Protein AF-A0A2P1NRV1-F1 (afdb_monomer_lite)

Structure (mmCIF, N/CA/C/O backbone):
data_AF-A0A2P1NRV1-F1
#
_entry.id   AF-A0A2P1NRV1-F1
#
loop_
_atom_site.group_PDB
_atom_site.id
_atom_site.type_symbol
_atom_site.label_atom_id
_atom_site.label_alt_id
_atom_site.label_comp_id
_atom_site.label_asym_id
_atom_site.label_entity_id
_atom_site.label_seq_id
_atom_site.pdbx_PDB_ins_code
_atom_site.Cartn_x
_atom_site.Cartn_y
_atom_site.Cartn_z
_atom_site.occupancy
_atom_site.B_iso_or_equiv
_atom_site.auth_seq_id
_atom_site.auth_comp_id
_atom_site.auth_asym_id
_atom_site.auth_atom_id
_atom_site.pdbx_PDB_model_num
ATOM 1 N N . GLN A 1 1 ? -2.138 8.482 -17.857 1.00 58.91 1 GLN A N 1
ATOM 2 C CA . GLN A 1 1 ? -3.304 8.267 -16.974 1.00 58.91 1 GLN A CA 1
ATOM 3 C C . GLN A 1 1 ? -3.309 9.362 -15.916 1.00 58.91 1 GLN A C 1
ATOM 5 O O . GLN A 1 1 ? -2.230 9.699 -15.444 1.00 58.91 1 GLN A O 1
ATOM 10 N N . THR A 1 2 ? -4.456 9.970 -15.599 1.00 78.94 2 THR A N 1
ATOM 11 C CA . THR A 1 2 ? -4.522 11.016 -14.558 1.00 78.94 2 THR A CA 1
ATOM 12 C C . THR A 1 2 ? -4.785 10.393 -13.180 1.00 78.94 2 THR A C 1
ATOM 14 O O . THR A 1 2 ? -5.398 9.326 -13.111 1.00 78.94 2 THR A O 1
ATOM 17 N N . LYS A 1 3 ? -4.365 11.052 -12.082 1.00 84.81 3 LYS A N 1
ATOM 18 C CA . LYS A 1 3 ? -4.679 10.615 -10.701 1.00 84.81 3 LYS A CA 1
ATOM 19 C C . LYS A 1 3 ? -6.184 10.356 -10.551 1.00 84.81 3 LYS A C 1
ATOM 21 O O . LYS A 1 3 ? -6.580 9.278 -10.129 1.00 84.81 3 LYS A O 1
ATOM 26 N N . LYS A 1 4 ? -7.023 11.287 -11.016 1.00 88.38 4 LYS A N 1
ATOM 27 C CA . LYS A 1 4 ? -8.491 11.188 -10.960 1.00 88.38 4 LYS A CA 1
ATOM 28 C C . LYS A 1 4 ? -9.045 9.926 -11.636 1.00 88.38 4 LYS A C 1
ATOM 30 O O . LYS A 1 4 ? -9.914 9.272 -11.065 1.00 88.38 4 LYS A O 1
ATOM 35 N N . ASP A 1 5 ? -8.541 9.569 -12.818 1.00 90.75 5 ASP A N 1
ATOM 36 C CA . ASP A 1 5 ? -9.009 8.374 -13.534 1.00 90.75 5 ASP A CA 1
ATOM 37 C C . ASP A 1 5 ? -8.618 7.086 -12.804 1.00 90.75 5 ASP A C 1
ATOM 39 O O . ASP A 1 5 ? -9.413 6.150 -12.737 1.00 90.75 5 ASP A O 1
ATOM 43 N N . THR A 1 6 ? -7.410 7.041 -12.233 1.00 91.81 6 THR A N 1
ATOM 44 C CA . THR A 1 6 ? -6.959 5.912 -11.408 1.00 91.81 6 THR A CA 1
ATOM 45 C C . THR A 1 6 ? -7.862 5.727 -10.194 1.00 91.81 6 THR A C 1
ATOM 47 O O . THR A 1 6 ? -8.341 4.623 -9.952 1.00 91.81 6 THR A O 1
ATOM 50 N N . ILE A 1 7 ? -8.164 6.812 -9.481 1.00 92.12 7 ILE A N 1
ATOM 51 C CA . ILE A 1 7 ? -9.023 6.773 -8.293 1.00 92.12 7 ILE A CA 1
ATOM 52 C C . ILE A 1 7 ? -10.445 6.332 -8.622 1.00 92.12 7 ILE A C 1
ATOM 54 O O . ILE A 1 7 ? -11.042 5.554 -7.877 1.00 92.12 7 ILE A O 1
ATOM 58 N N . LYS A 1 8 ? -10.988 6.778 -9.757 1.00 94.38 8 LYS A N 1
ATOM 59 C CA . LYS A 1 8 ? -12.294 6.305 -10.210 1.00 94.38 8 LYS A CA 1
ATOM 60 C C . LYS A 1 8 ? -12.292 4.785 -10.419 1.00 94.38 8 LYS A C 1
ATOM 62 O O . LYS A 1 8 ? -13.161 4.115 -9.881 1.00 94.38 8 LYS A O 1
ATOM 67 N N . LYS A 1 9 ? -11.285 4.241 -11.116 1.00 95.25 9 LYS A N 1
ATOM 68 C CA . LYS A 1 9 ? -11.171 2.790 -11.357 1.00 95.25 9 LYS A CA 1
ATOM 69 C C . LYS A 1 9 ? -11.074 1.984 -10.060 1.00 95.25 9 LYS A C 1
ATOM 71 O O . LYS A 1 9 ? -11.694 0.934 -9.961 1.00 95.25 9 LYS A O 1
ATOM 76 N N . VAL A 1 10 ? -10.314 2.472 -9.077 1.00 95.75 10 VAL A N 1
ATOM 77 C CA . VAL A 1 10 ? -10.187 1.829 -7.757 1.00 95.75 10 VAL A CA 1
ATOM 78 C C . VAL A 1 10 ? -11.545 1.753 -7.068 1.00 95.75 10 VAL A C 1
ATOM 80 O O . VAL A 1 10 ? -11.944 0.678 -6.634 1.00 95.75 10 VAL A O 1
ATOM 83 N N . ASN A 1 11 ? -12.287 2.862 -7.029 1.00 95.12 11 ASN A N 1
ATOM 84 C CA . ASN A 1 11 ? -13.639 2.868 -6.471 1.00 95.12 11 ASN A CA 1
ATOM 85 C C . ASN A 1 11 ? -14.561 1.902 -7.225 1.00 95.12 11 ASN A C 1
ATOM 87 O O . ASN A 1 11 ? -15.212 1.079 -6.590 1.00 95.12 11 ASN A O 1
ATOM 91 N N . ASP A 1 12 ? -14.571 1.948 -8.559 1.00 95.69 12 ASP A N 1
ATOM 92 C CA . ASP A 1 12 ? -15.405 1.064 -9.380 1.00 95.69 12 ASP A CA 1
ATOM 93 C C . ASP A 1 12 ? -15.125 -0.426 -9.066 1.00 95.69 12 ASP A C 1
ATOM 95 O O . ASP A 1 12 ? -16.062 -1.210 -8.941 1.00 95.69 12 ASP A O 1
ATOM 99 N N . ILE A 1 13 ? -13.859 -0.812 -8.846 1.00 96.12 13 ILE A N 1
ATOM 100 C CA . ILE A 1 13 ? -13.475 -2.175 -8.428 1.00 96.12 13 ILE A CA 1
ATOM 101 C C . ILE A 1 13 ? -13.987 -2.505 -7.023 1.00 96.12 13 ILE A C 1
ATOM 103 O O . ILE A 1 13 ? -14.525 -3.592 -6.800 1.00 96.12 13 ILE A O 1
ATOM 107 N N . LEU A 1 14 ? -13.803 -1.601 -6.058 1.00 95.00 14 LEU A N 1
ATOM 108 C CA . LEU A 1 14 ? -14.178 -1.849 -4.665 1.00 95.00 14 LEU A CA 1
ATOM 109 C C . LEU A 1 14 ? -15.699 -1.958 -4.501 1.00 95.00 14 LEU A C 1
ATOM 111 O O . LEU A 1 14 ? -16.157 -2.836 -3.771 1.00 95.00 14 LEU A O 1
ATOM 115 N N . PHE A 1 15 ? -16.471 -1.162 -5.244 1.00 92.69 15 PHE A N 1
ATOM 116 C CA . PHE A 1 15 ? -17.937 -1.163 -5.203 1.00 92.69 15 PHE A CA 1
ATOM 117 C C . PHE A 1 15 ? -18.606 -2.176 -6.137 1.00 92.69 15 PHE A C 1
ATOM 119 O O . PHE A 1 15 ? -19.824 -2.323 -6.066 1.00 92.69 15 PHE A O 1
ATOM 126 N N . ASP A 1 16 ? -17.857 -2.883 -6.988 1.00 93.56 16 ASP A N 1
ATOM 127 C CA . ASP A 1 16 ? -18.430 -3.932 -7.834 1.00 93.56 16 ASP A CA 1
ATOM 128 C C . ASP A 1 16 ? -18.941 -5.108 -6.974 1.00 93.56 16 ASP A C 1
ATOM 130 O O . ASP A 1 16 ? -18.121 -5.813 -6.369 1.00 93.56 16 ASP A O 1
ATOM 134 N N . PRO A 1 17 ? -20.266 -5.356 -6.917 1.00 87.00 17 PRO A N 1
ATOM 135 C CA . PRO A 1 17 ? -20.836 -6.424 -6.099 1.00 87.00 17 PRO A CA 1
ATOM 136 C C . PRO A 1 17 ? -20.588 -7.824 -6.678 1.00 87.00 17 PRO A C 1
ATOM 138 O O . PRO A 1 17 ? -20.845 -8.812 -5.994 1.00 87.00 17 PRO A O 1
ATOM 141 N N . LEU A 1 18 ? -20.134 -7.928 -7.933 1.00 89.19 18 LEU A N 1
ATOM 142 C CA . LEU A 1 18 ? -19.880 -9.206 -8.604 1.00 89.19 18 LEU A CA 1
ATOM 143 C C . LEU A 1 18 ? -18.435 -9.690 -8.433 1.00 89.19 18 LEU A C 1
ATOM 145 O O . LEU A 1 18 ? -18.147 -10.858 -8.696 1.00 89.19 18 LEU A O 1
ATOM 149 N N . SER A 1 19 ? -17.535 -8.813 -7.989 1.00 88.31 19 SER A N 1
ATOM 150 C CA . SER A 1 19 ? -16.133 -9.145 -7.747 1.00 88.31 19 SER A CA 1
ATOM 151 C C . SER A 1 19 ? -15.929 -9.635 -6.312 1.00 88.31 19 SER A C 1
ATOM 153 O O . SER A 1 19 ? -16.344 -8.975 -5.363 1.00 88.31 19 SER A O 1
ATOM 155 N N . ASN A 1 20 ? -15.244 -10.767 -6.143 1.00 94.19 20 ASN A N 1
ATOM 156 C CA . ASN A 1 20 ? -14.767 -11.226 -4.836 1.00 94.19 20 ASN A CA 1
ATOM 157 C C . ASN A 1 20 ? -13.439 -10.537 -4.459 1.00 94.19 20 ASN A C 1
ATOM 159 O O . ASN A 1 20 ? -12.845 -9.825 -5.273 1.00 94.19 20 ASN A O 1
ATOM 163 N N . THR A 1 21 ? -12.962 -10.751 -3.232 1.00 94.94 21 THR A N 1
ATOM 164 C CA . THR A 1 21 ? -11.715 -10.151 -2.725 1.00 94.94 21 THR A CA 1
ATOM 165 C C . THR A 1 21 ? -10.516 -10.467 -3.608 1.00 94.94 21 THR A C 1
ATOM 167 O O . THR A 1 21 ? -9.765 -9.562 -3.942 1.00 94.94 21 THR A O 1
ATOM 170 N N . GLU A 1 22 ? -10.362 -11.714 -4.054 1.00 95.94 22 GLU A N 1
ATOM 171 C CA . GLU A 1 22 ? -9.252 -12.127 -4.921 1.00 95.94 22 GLU A CA 1
ATOM 172 C C . GLU A 1 22 ? -9.219 -11.323 -6.230 1.00 95.94 22 GLU A C 1
ATOM 174 O O . GLU A 1 22 ? -8.192 -10.737 -6.579 1.00 95.94 22 GLU A O 1
ATOM 179 N N . LEU A 1 23 ? -10.363 -11.209 -6.911 1.00 96.62 23 LEU A N 1
ATOM 180 C CA . LEU A 1 23 ? -10.471 -10.442 -8.148 1.00 96.62 23 LEU A CA 1
ATOM 181 C C . LEU A 1 23 ? -10.243 -8.943 -7.910 1.00 96.62 23 LEU A C 1
ATOM 183 O O . LEU A 1 23 ? -9.567 -8.289 -8.710 1.00 96.62 23 LEU A O 1
ATOM 187 N N . LYS A 1 24 ? -10.760 -8.390 -6.803 1.00 97.75 24 LYS A N 1
ATOM 188 C CA . LYS A 1 24 ? -10.482 -7.000 -6.404 1.00 97.75 24 LYS A CA 1
ATOM 189 C C . LYS A 1 24 ? -8.984 -6.793 -6.189 1.00 97.75 24 LYS A C 1
ATOM 191 O O . LYS A 1 24 ? -8.433 -5.852 -6.756 1.00 97.75 24 LYS A O 1
ATOM 196 N N . THR A 1 25 ? -8.318 -7.690 -5.462 1.00 97.94 25 THR A N 1
ATOM 197 C CA . THR A 1 25 ? -6.869 -7.649 -5.227 1.00 97.94 25 THR A CA 1
ATOM 198 C C . THR A 1 25 ? -6.103 -7.657 -6.542 1.00 97.94 25 THR A C 1
ATOM 200 O O . THR A 1 25 ? -5.347 -6.722 -6.790 1.00 97.94 25 THR A O 1
ATOM 203 N N . THR A 1 26 ? -6.357 -8.618 -7.436 1.00 97.75 26 THR A N 1
ATOM 204 C CA . THR A 1 26 ? -5.676 -8.683 -8.743 1.00 97.75 26 THR A CA 1
ATOM 205 C C . THR A 1 26 ? -5.864 -7.398 -9.555 1.00 97.75 26 THR A C 1
ATOM 207 O O . THR A 1 26 ? -4.910 -6.871 -10.132 1.00 97.75 26 THR A O 1
ATOM 210 N N . ASN A 1 27 ? -7.077 -6.841 -9.575 1.00 97.94 27 ASN A N 1
ATOM 211 C CA . ASN A 1 27 ? -7.352 -5.610 -10.312 1.00 97.94 27 ASN A CA 1
ATOM 212 C C . ASN A 1 27 ? -6.651 -4.385 -9.693 1.00 97.94 27 ASN A C 1
ATOM 214 O O . ASN A 1 27 ? -6.129 -3.539 -10.424 1.00 97.94 27 ASN A O 1
ATOM 218 N N . ILE A 1 28 ? -6.588 -4.290 -8.362 1.00 98.25 28 ILE A N 1
ATOM 219 C CA . ILE A 1 28 ? -5.854 -3.223 -7.665 1.00 98.25 28 ILE A CA 1
ATOM 220 C C . ILE A 1 28 ? -4.336 -3.378 -7.835 1.00 98.25 28 ILE A C 1
ATOM 222 O O . ILE A 1 28 ? -3.647 -2.374 -8.035 1.00 98.25 28 ILE A O 1
ATOM 226 N N . GLN A 1 29 ? -3.806 -4.603 -7.856 1.00 98.31 29 GLN A N 1
ATOM 227 C CA . GLN A 1 29 ? -2.403 -4.875 -8.192 1.00 98.31 29 GLN A CA 1
ATOM 228 C C . GLN A 1 29 ? -2.084 -4.420 -9.619 1.00 98.31 29 GLN A C 1
ATOM 230 O O . GLN A 1 29 ? -1.102 -3.712 -9.842 1.00 98.31 29 GLN A O 1
ATOM 235 N N . ALA A 1 30 ? -2.959 -4.717 -10.585 1.00 97.88 30 ALA A N 1
ATOM 236 C CA . ALA A 1 30 ? -2.799 -4.250 -11.959 1.00 97.88 30 ALA A CA 1
ATOM 237 C C . ALA A 1 30 ? -2.819 -2.713 -12.052 1.00 97.88 30 ALA A C 1
ATOM 239 O O . ALA A 1 30 ? -2.022 -2.121 -12.783 1.00 97.88 30 ALA A O 1
ATOM 240 N N . ILE A 1 31 ? -3.695 -2.035 -11.302 1.00 97.62 31 ILE A N 1
ATOM 241 C CA . ILE A 1 31 ? -3.691 -0.566 -11.224 1.00 97.62 31 ILE A CA 1
ATOM 242 C C . ILE A 1 31 ? -2.383 -0.054 -10.616 1.00 97.62 31 ILE A C 1
ATOM 244 O O . ILE A 1 31 ? -1.788 0.866 -11.176 1.00 97.62 31 ILE A O 1
ATOM 248 N N . THR A 1 32 ? -1.927 -0.657 -9.519 1.00 97.81 32 THR A N 1
ATOM 249 C CA . THR A 1 32 ? -0.666 -0.303 -8.855 1.00 97.81 32 THR A CA 1
ATOM 250 C C . THR A 1 32 ? 0.507 -0.444 -9.822 1.00 97.81 32 THR A C 1
ATOM 252 O O . THR A 1 32 ? 1.242 0.522 -10.011 1.00 97.81 32 THR A O 1
ATOM 255 N N . SER A 1 33 ? 0.628 -1.572 -10.531 1.00 97.44 33 SER A N 1
ATOM 256 C CA . SER A 1 33 ? 1.672 -1.760 -11.549 1.00 97.44 33 SER A CA 1
ATOM 257 C C . SER A 1 33 ? 1.598 -0.691 -12.635 1.00 97.44 33 SER A C 1
ATOM 259 O O . SER A 1 33 ? 2.604 -0.063 -12.933 1.00 97.44 33 SER A O 1
ATOM 261 N N . ASN A 1 34 ? 0.405 -0.387 -13.157 1.00 95.94 34 ASN A N 1
ATOM 262 C CA . ASN A 1 34 ? 0.242 0.659 -14.173 1.00 95.94 34 ASN A CA 1
ATOM 263 C C . ASN A 1 34 ? 0.670 2.054 -13.680 1.00 95.94 34 ASN A C 1
ATOM 265 O O . ASN A 1 34 ? 1.121 2.880 -14.476 1.00 95.94 34 ASN A O 1
ATOM 269 N N . VAL A 1 35 ? 0.509 2.350 -12.384 1.00 96.62 35 VAL A N 1
ATOM 270 C CA . VAL A 1 35 ? 1.031 3.587 -11.782 1.00 96.62 35 VAL A CA 1
ATOM 271 C C . VAL A 1 35 ? 2.561 3.554 -11.754 1.00 96.62 35 VAL A C 1
ATOM 273 O O . VAL A 1 35 ? 3.193 4.539 -12.141 1.00 96.62 35 VAL A O 1
ATOM 276 N N . LEU A 1 36 ? 3.154 2.425 -11.359 1.00 96.56 36 LEU A N 1
ATOM 277 C CA . LEU A 1 36 ? 4.607 2.231 -11.300 1.00 96.56 36 LEU A CA 1
ATOM 278 C C . LEU A 1 36 ? 5.273 2.271 -12.686 1.00 96.56 36 LEU A C 1
ATOM 280 O O . LEU A 1 36 ? 6.325 2.896 -12.824 1.00 96.56 36 LEU A O 1
ATOM 284 N N . ASP A 1 37 ? 4.626 1.721 -13.713 1.00 95.19 37 ASP A N 1
ATOM 285 C CA . ASP A 1 37 ? 5.058 1.766 -15.119 1.00 95.19 37 ASP A CA 1
ATOM 286 C C . ASP A 1 37 ? 4.860 3.152 -15.762 1.00 95.19 37 ASP A C 1
ATOM 288 O O . ASP A 1 37 ? 5.401 3.452 -16.829 1.00 95.19 37 ASP A O 1
ATOM 292 N N . GLY A 1 38 ? 4.076 4.026 -15.124 1.00 92.19 38 GLY A N 1
ATOM 293 C CA . GLY A 1 38 ? 3.788 5.362 -15.630 1.00 92.19 38 GLY A CA 1
ATOM 294 C C . GLY A 1 38 ? 5.039 6.255 -15.726 1.00 92.19 38 GLY A C 1
ATOM 295 O O . GLY A 1 38 ? 5.987 6.101 -14.954 1.00 92.19 38 GLY A O 1
ATOM 296 N N . PRO A 1 39 ? 5.039 7.273 -16.608 1.00 92.19 39 PRO A N 1
ATOM 297 C CA . PRO A 1 39 ? 6.188 8.165 -16.809 1.00 92.19 39 PRO A CA 1
ATOM 298 C C . PRO A 1 39 ? 6.380 9.205 -15.687 1.00 92.19 39 PRO A C 1
ATOM 300 O O . PRO A 1 39 ? 7.237 10.077 -15.797 1.00 92.19 39 PRO A O 1
ATOM 303 N N . ALA A 1 40 ? 5.550 9.173 -14.641 1.00 93.38 40 ALA A N 1
ATOM 304 C CA . ALA A 1 40 ? 5.583 10.139 -13.548 1.00 93.38 40 ALA A CA 1
ATOM 305 C C . ALA A 1 40 ? 6.802 9.945 -12.626 1.00 93.38 40 ALA A C 1
ATOM 307 O O . ALA A 1 40 ? 7.420 8.877 -12.597 1.00 93.38 40 ALA A O 1
ATOM 308 N N . THR A 1 41 ? 7.129 10.973 -11.840 1.00 95.19 41 THR A N 1
ATOM 309 C CA . THR A 1 41 ? 8.162 10.883 -10.798 1.00 95.19 41 THR A CA 1
ATOM 310 C C . THR A 1 41 ? 7.728 9.935 -9.678 1.00 95.19 41 THR A C 1
ATOM 312 O O . THR A 1 41 ? 6.540 9.654 -9.514 1.00 95.19 41 THR A O 1
ATOM 315 N N . ALA A 1 42 ? 8.687 9.446 -8.888 1.00 95.31 42 ALA A N 1
ATOM 316 C CA . ALA A 1 42 ? 8.397 8.576 -7.747 1.00 95.31 42 ALA A CA 1
ATOM 317 C C . ALA A 1 42 ? 7.468 9.245 -6.720 1.00 95.31 42 ALA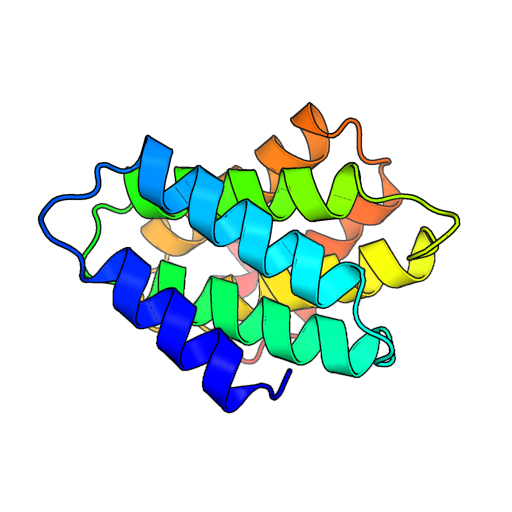 A C 1
ATOM 319 O O . ALA A 1 42 ? 6.572 8.584 -6.213 1.00 95.31 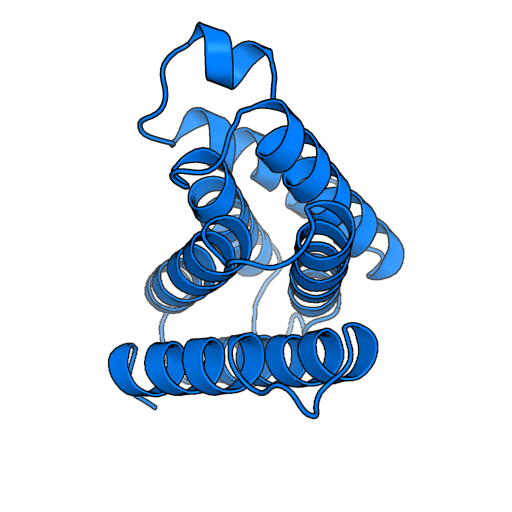42 ALA A O 1
ATOM 320 N N . GLU A 1 43 ? 7.615 10.553 -6.493 1.00 95.88 43 GLU A N 1
ATOM 321 C CA . GLU A 1 43 ? 6.729 11.345 -5.626 1.00 95.88 43 GLU A CA 1
ATOM 322 C C . GLU A 1 43 ? 5.279 11.306 -6.118 1.00 95.88 43 GLU A C 1
ATOM 324 O O . GLU A 1 43 ? 4.382 10.910 -5.383 1.00 95.88 43 GLU A O 1
ATOM 329 N N . VAL A 1 44 ? 5.046 11.601 -7.403 1.00 96.19 44 VAL A N 1
ATOM 330 C CA . VAL A 1 44 ? 3.692 11.575 -7.981 1.00 96.19 44 VAL A CA 1
ATOM 331 C C . VAL A 1 44 ? 3.111 10.156 -7.987 1.00 96.19 44 VAL A C 1
ATOM 333 O O . VAL A 1 44 ? 1.908 9.980 -7.796 1.00 96.19 44 VAL A O 1
ATOM 336 N N . LYS A 1 45 ? 3.942 9.126 -8.196 1.00 96.69 45 LYS A N 1
ATOM 337 C CA . LYS A 1 45 ? 3.526 7.718 -8.065 1.00 96.69 45 LYS A CA 1
ATOM 338 C C . LYS A 1 45 ? 3.122 7.397 -6.624 1.00 96.69 45 LYS A C 1
ATOM 340 O O . LYS A 1 45 ? 2.070 6.792 -6.423 1.00 96.69 45 LYS A O 1
ATOM 345 N N . GLY A 1 46 ? 3.917 7.846 -5.654 1.00 97.56 46 GLY A N 1
ATOM 346 C CA . GLY A 1 46 ? 3.646 7.738 -4.223 1.00 97.56 46 GLY A CA 1
ATOM 347 C C . GLY A 1 46 ? 2.323 8.395 -3.844 1.00 97.56 46 GLY A C 1
ATOM 348 O O . GLY A 1 46 ? 1.480 7.735 -3.253 1.00 97.56 46 GLY A O 1
ATOM 349 N N . ASP A 1 47 ? 2.066 9.624 -4.294 1.00 97.56 47 ASP A N 1
ATOM 350 C CA . ASP A 1 47 ? 0.814 10.355 -4.032 1.00 97.56 47 ASP A CA 1
ATOM 351 C C . ASP A 1 47 ? -0.437 9.666 -4.596 1.00 97.56 47 ASP A C 1
ATOM 353 O O . ASP A 1 47 ? -1.553 9.860 -4.099 1.00 97.56 47 ASP A O 1
ATOM 357 N N . ILE A 1 48 ? -0.287 8.919 -5.693 1.00 97.75 48 ILE A N 1
ATOM 358 C CA . ILE A 1 48 ? -1.377 8.121 -6.259 1.00 97.75 48 ILE A CA 1
ATOM 359 C C . ILE A 1 48 ? -1.564 6.850 -5.431 1.00 97.75 48 ILE A C 1
ATOM 361 O O . ILE A 1 48 ? -2.698 6.511 -5.112 1.00 97.75 48 ILE A O 1
ATOM 365 N N . ILE A 1 49 ? -0.480 6.162 -5.067 1.00 98.38 49 ILE A N 1
ATOM 366 C CA . ILE A 1 49 ? -0.535 4.923 -4.279 1.00 98.38 49 ILE A CA 1
ATOM 367 C C . ILE A 1 49 ? -1.029 5.175 -2.848 1.00 98.38 49 ILE A C 1
ATOM 369 O O . ILE A 1 49 ? -1.847 4.399 -2.366 1.00 98.38 49 ILE A O 1
ATOM 373 N N . GLN A 1 50 ? -0.640 6.286 -2.220 1.00 98.50 50 GLN A N 1
ATOM 374 C CA . GLN A 1 50 ? -1.189 6.746 -0.941 1.00 98.50 50 GLN A CA 1
ATOM 375 C C . GLN A 1 50 ? -2.715 6.859 -1.005 1.00 98.50 50 GLN A C 1
ATOM 377 O O . GLN A 1 50 ? -3.429 6.427 -0.107 1.00 98.50 50 GLN A O 1
ATOM 382 N N . GLU A 1 51 ? -3.237 7.440 -2.083 1.00 98.06 51 GLU A N 1
ATOM 383 C CA . GLU A 1 51 ? -4.677 7.588 -2.267 1.00 98.06 51 GLU A CA 1
ATOM 384 C C . GLU A 1 51 ? -5.363 6.232 -2.506 1.00 98.06 51 GLU A C 1
ATOM 386 O O . GLU A 1 51 ? -6.464 6.006 -2.012 1.00 98.06 51 GLU A O 1
ATOM 391 N N . ILE A 1 52 ? -4.713 5.311 -3.230 1.00 98.38 52 ILE A N 1
ATOM 392 C CA . ILE A 1 52 ? -5.215 3.942 -3.425 1.00 98.38 52 ILE A CA 1
ATOM 393 C C . ILE A 1 52 ? -5.383 3.251 -2.071 1.00 98.38 52 ILE A C 1
ATOM 395 O O . ILE A 1 52 ? -6.472 2.756 -1.781 1.00 98.38 52 ILE A O 1
ATOM 399 N N . THR A 1 53 ? -4.339 3.224 -1.240 1.00 98.56 53 THR A N 1
ATOM 400 C CA . THR A 1 53 ? -4.400 2.544 0.060 1.00 98.56 53 THR A CA 1
ATOM 401 C C . THR A 1 53 ? -5.359 3.237 1.022 1.00 98.56 53 THR A C 1
ATOM 403 O O . THR A 1 53 ? -6.094 2.548 1.724 1.00 98.56 53 THR A O 1
ATOM 406 N N . ASN A 1 54 ? -5.458 4.571 0.986 1.00 98.44 54 ASN A N 1
ATOM 407 C CA . ASN A 1 54 ? -6.443 5.317 1.773 1.00 98.44 54 ASN A CA 1
ATOM 408 C C . ASN A 1 54 ? -7.889 4.942 1.413 1.00 98.44 54 ASN A C 1
ATOM 410 O O . ASN A 1 54 ? -8.718 4.738 2.299 1.00 98.44 54 ASN A O 1
ATOM 414 N N . ILE A 1 55 ? -8.190 4.807 0.117 1.00 97.69 55 ILE A N 1
ATOM 415 C CA . ILE A 1 55 ? -9.526 4.421 -0.357 1.00 97.69 55 ILE A CA 1
ATOM 416 C C . ILE A 1 55 ? -9.837 2.966 -0.016 1.00 97.69 55 ILE A C 1
ATOM 418 O O . ILE A 1 55 ? -10.958 2.675 0.395 1.00 97.69 55 ILE A O 1
ATOM 422 N N . VAL A 1 56 ? -8.870 2.056 -0.172 1.00 98.06 56 VAL A N 1
ATOM 423 C CA . VAL A 1 56 ? -9.041 0.650 0.231 1.00 98.06 56 VAL A CA 1
ATOM 424 C C . VAL A 1 56 ? -9.344 0.571 1.727 1.00 98.06 56 VAL A C 1
ATOM 426 O O . VAL A 1 56 ? -10.327 -0.064 2.109 1.00 98.06 56 VAL A O 1
ATOM 429 N N . ALA A 1 57 ? -8.572 1.283 2.548 1.00 97.69 57 ALA A N 1
ATOM 430 C CA . ALA A 1 57 ? -8.749 1.334 3.994 1.00 97.69 57 ALA A CA 1
ATOM 431 C C . ALA A 1 57 ? -10.075 1.980 4.426 1.00 97.69 57 ALA A C 1
ATOM 433 O O . ALA A 1 57 ? -10.682 1.568 5.407 1.00 97.69 57 ALA A O 1
ATOM 434 N N . GLY A 1 58 ? -10.554 2.980 3.683 1.00 96.00 58 GLY A N 1
ATOM 435 C CA . GLY A 1 58 ? -11.846 3.631 3.914 1.00 96.00 58 GLY A CA 1
ATOM 436 C C . GLY A 1 58 ? -13.043 2.948 3.244 1.00 96.00 58 GLY A C 1
ATOM 437 O O . GLY A 1 58 ? -14.132 3.527 3.229 1.00 96.00 58 GLY A O 1
ATOM 438 N N . SER A 1 59 ? -12.855 1.776 2.631 1.00 95.94 59 SER A N 1
ATOM 439 C CA . SER A 1 59 ? -13.915 1.079 1.898 1.00 95.94 59 SER A CA 1
ATOM 440 C C . SER A 1 59 ? -14.898 0.366 2.834 1.00 95.94 59 SER A C 1
ATOM 442 O O . SER A 1 59 ? -14.666 0.222 4.028 1.00 95.94 59 SER A O 1
ATOM 444 N N . SER A 1 60 ? -16.015 -0.110 2.278 1.00 93.81 60 SER A N 1
ATOM 445 C CA . SER A 1 60 ? -17.023 -0.887 3.025 1.00 93.81 60 SER A CA 1
ATOM 446 C C . SER A 1 60 ? -16.712 -2.386 3.127 1.00 93.81 60 SER A C 1
ATOM 448 O O . SER A 1 60 ? -17.555 -3.149 3.588 1.00 93.81 60 SER A O 1
ATOM 450 N N . LEU A 1 61 ? -15.533 -2.812 2.663 1.00 95.44 61 LEU A N 1
ATOM 451 C CA . LEU A 1 61 ? -15.082 -4.196 2.775 1.00 95.44 61 LEU A CA 1
ATOM 452 C C . LEU A 1 61 ? -14.753 -4.549 4.228 1.00 95.44 61 LEU A C 1
ATOM 454 O O . LEU A 1 61 ? -14.383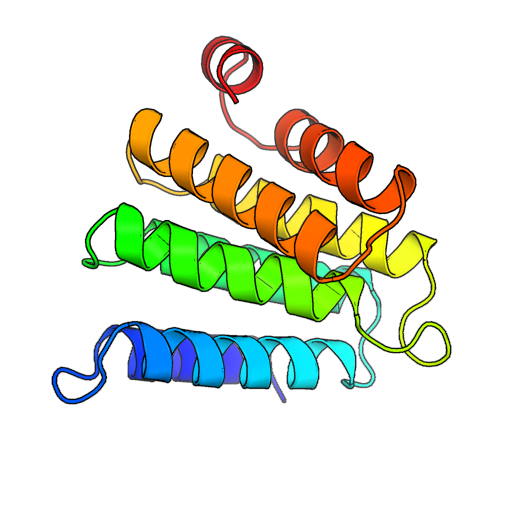 -3.679 5.014 1.00 95.44 61 LEU A O 1
ATOM 458 N N . GLU A 1 62 ? -14.821 -5.837 4.551 1.00 96.38 62 GLU A N 1
ATOM 459 C CA . GLU A 1 62 ? -14.330 -6.352 5.827 1.00 96.38 62 GLU A CA 1
ATOM 460 C C . GLU A 1 62 ? -12.826 -6.074 5.970 1.00 96.38 62 GLU A C 1
ATOM 462 O O . GLU A 1 62 ? -12.074 -6.153 4.994 1.00 96.38 62 GLU A O 1
ATOM 467 N N . ALA A 1 63 ? -12.358 -5.807 7.190 1.00 96.81 63 ALA A N 1
ATOM 468 C CA . ALA A 1 63 ? -10.959 -5.444 7.447 1.00 96.81 63 ALA A CA 1
ATOM 469 C C . ALA A 1 63 ? -9.954 -6.483 6.910 1.00 96.81 63 ALA A C 1
ATOM 471 O O . ALA A 1 63 ? -8.874 -6.137 6.432 1.00 96.81 63 ALA A O 1
ATOM 472 N N . GLN A 1 64 ? -10.323 -7.769 6.927 1.00 97.69 64 GLN A N 1
ATOM 473 C CA . GLN A 1 64 ? -9.502 -8.846 6.363 1.00 97.69 64 GLN A CA 1
ATOM 474 C C . GLN A 1 64 ? -9.351 -8.733 4.842 1.00 97.69 64 GLN A C 1
ATOM 476 O O . GLN A 1 64 ? -8.259 -8.946 4.315 1.00 97.69 64 GLN A O 1
ATOM 481 N N . ASP A 1 65 ? -10.423 -8.366 4.140 1.00 98.00 65 ASP A N 1
ATOM 482 C CA . ASP A 1 65 ? -10.402 -8.175 2.691 1.00 98.00 65 ASP A CA 1
ATOM 483 C C . ASP A 1 65 ? -9.591 -6.932 2.316 1.00 98.00 65 ASP A C 1
ATOM 485 O O . ASP A 1 65 ? -8.791 -6.965 1.380 1.00 98.00 65 ASP A O 1
ATOM 489 N N . GLN A 1 66 ? -9.737 -5.848 3.085 1.00 98.25 66 GLN A N 1
ATOM 490 C CA . GLN A 1 66 ? -8.927 -4.641 2.923 1.00 98.25 66 GLN A CA 1
ATOM 491 C C . GLN A 1 66 ? -7.434 -4.956 3.088 1.00 98.25 66 GLN A C 1
ATOM 493 O O . GLN A 1 66 ? -6.627 -4.600 2.228 1.00 98.25 66 GLN A O 1
ATOM 498 N N . ALA A 1 67 ? -7.068 -5.690 4.144 1.00 98.50 67 ALA A N 1
ATOM 499 C CA . ALA A 1 67 ? -5.692 -6.104 4.397 1.00 98.50 67 ALA A CA 1
ATOM 500 C C . ALA A 1 67 ? -5.139 -7.031 3.306 1.00 98.50 67 ALA A C 1
ATOM 502 O O . ALA A 1 67 ? -3.981 -6.884 2.918 1.00 98.50 67 ALA A O 1
ATOM 503 N N . ALA A 1 68 ? -5.955 -7.935 2.754 1.00 98.56 68 ALA A N 1
ATOM 504 C CA . ALA A 1 68 ? -5.557 -8.780 1.627 1.00 98.56 68 ALA A CA 1
ATOM 505 C C . ALA A 1 68 ? -5.278 -7.961 0.352 1.00 98.56 68 ALA A C 1
ATOM 507 O O . ALA A 1 68 ? -4.310 -8.234 -0.362 1.00 98.56 68 ALA A O 1
ATOM 508 N N . ILE A 1 69 ? -6.083 -6.931 0.078 1.00 98.62 69 ILE A N 1
ATOM 509 C CA . ILE A 1 69 ? -5.855 -6.021 -1.054 1.00 98.62 69 ILE A CA 1
ATOM 510 C C . ILE A 1 69 ? -4.577 -5.200 -0.833 1.00 98.62 69 ILE A C 1
ATOM 512 O O . ILE A 1 69 ? -3.737 -5.115 -1.731 1.00 98.62 69 ILE A O 1
ATOM 516 N N . VAL A 1 70 ? -4.403 -4.623 0.361 1.00 98.56 70 VAL A N 1
ATOM 517 C CA . VAL A 1 70 ? -3.210 -3.843 0.735 1.00 98.56 70 VAL A CA 1
ATOM 518 C C . VAL A 1 70 ? -1.941 -4.694 0.672 1.00 98.56 70 VAL A C 1
ATOM 520 O O . VAL A 1 70 ? -0.915 -4.238 0.167 1.00 98.56 70 VAL A O 1
ATOM 523 N N . LYS A 1 71 ? -2.017 -5.956 1.094 1.00 98.75 71 LYS A N 1
ATOM 524 C CA . LYS A 1 71 ? -0.938 -6.927 0.919 1.00 98.75 71 LYS A CA 1
ATOM 525 C C . LYS A 1 71 ? -0.531 -7.065 -0.545 1.00 98.75 71 LYS A C 1
ATOM 527 O O . LYS A 1 71 ? 0.652 -6.961 -0.862 1.00 98.75 71 LYS A O 1
ATOM 532 N N . GLY A 1 72 ? -1.502 -7.200 -1.448 1.00 98.62 72 GLY A N 1
ATOM 533 C CA . GLY A 1 72 ? -1.234 -7.234 -2.885 1.00 98.62 72 GLY A CA 1
ATOM 534 C C . GLY A 1 72 ? -0.544 -5.964 -3.403 1.00 98.62 72 GLY A C 1
ATOM 535 O O . GLY A 1 72 ? 0.345 -6.053 -4.255 1.00 98.62 72 GLY A O 1
ATOM 536 N N . VAL A 1 73 ? -0.902 -4.784 -2.877 1.00 98.56 73 VAL A N 1
ATOM 537 C CA . VAL A 1 73 ? -0.217 -3.513 -3.189 1.00 98.56 73 VAL A CA 1
ATOM 538 C C . VAL A 1 73 ? 1.249 -3.564 -2.747 1.00 98.56 73 VAL A C 1
ATOM 540 O O . VAL A 1 73 ? 2.132 -3.260 -3.552 1.00 98.56 73 VAL A O 1
ATOM 543 N N . GLY A 1 74 ? 1.511 -3.996 -1.510 1.00 98.38 74 GLY A N 1
ATOM 544 C CA . GLY A 1 74 ? 2.864 -4.139 -0.964 1.00 98.38 74 GLY A CA 1
ATOM 545 C C . GLY A 1 74 ? 3.734 -5.089 -1.786 1.00 98.38 74 GLY A C 1
ATOM 546 O O . GLY A 1 74 ? 4.851 -4.733 -2.171 1.00 98.38 74 GLY A O 1
ATOM 547 N N . GLU A 1 75 ? 3.186 -6.255 -2.135 1.00 98.56 75 GLU A N 1
ATOM 548 C CA . GLU A 1 75 ? 3.837 -7.238 -3.008 1.00 98.56 75 GLU A CA 1
ATOM 549 C C . GLU A 1 75 ? 4.179 -6.628 -4.370 1.00 98.56 75 GLU A C 1
ATOM 551 O O . GLU A 1 75 ? 5.331 -6.680 -4.798 1.00 98.56 75 GLU A O 1
ATOM 556 N N . THR A 1 76 ? 3.213 -5.960 -5.008 1.00 98.44 76 THR A N 1
ATOM 557 C CA . THR A 1 76 ? 3.394 -5.362 -6.340 1.00 98.44 76 THR A CA 1
ATOM 558 C C . THR A 1 76 ? 4.522 -4.335 -6.357 1.00 98.44 76 THR A C 1
ATOM 560 O O . THR A 1 76 ? 5.320 -4.316 -7.293 1.00 98.44 76 THR A O 1
ATOM 563 N N . ILE A 1 77 ? 4.609 -3.474 -5.337 1.00 97.94 77 ILE A N 1
ATOM 564 C CA . ILE A 1 77 ? 5.681 -2.472 -5.238 1.00 97.94 77 ILE A CA 1
ATOM 565 C C . ILE A 1 77 ? 7.035 -3.161 -5.031 1.00 97.94 77 ILE A C 1
ATOM 567 O O . ILE A 1 77 ? 8.019 -2.790 -5.678 1.00 97.94 77 ILE A O 1
ATOM 571 N N . ALA A 1 78 ? 7.091 -4.169 -4.156 1.00 97.06 78 ALA A N 1
ATOM 572 C CA . ALA A 1 78 ? 8.321 -4.892 -3.848 1.00 97.06 78 ALA A CA 1
ATOM 573 C C . ALA A 1 78 ? 8.884 -5.628 -5.077 1.00 97.06 78 ALA A C 1
ATOM 575 O O . ALA A 1 78 ? 10.079 -5.501 -5.370 1.00 97.06 78 ALA A O 1
ATOM 576 N N . THR A 1 79 ? 8.029 -6.323 -5.837 1.00 96.38 79 THR A N 1
ATOM 577 C CA . THR A 1 79 ? 8.427 -7.125 -7.007 1.00 96.38 79 THR A CA 1
ATOM 578 C C . THR A 1 79 ? 8.613 -6.321 -8.289 1.00 96.38 79 THR A C 1
ATOM 580 O O . THR A 1 79 ? 9.122 -6.868 -9.269 1.00 96.38 79 THR A O 1
ATOM 583 N N . HIS A 1 80 ? 8.193 -5.052 -8.332 1.00 96.25 80 HIS A N 1
ATOM 584 C CA . HIS A 1 80 ? 8.281 -4.246 -9.550 1.00 96.25 80 HIS A CA 1
ATOM 585 C C . HIS A 1 80 ? 9.734 -4.118 -10.040 1.00 96.25 80 HIS A C 1
ATOM 587 O O . HIS A 1 80 ? 10.664 -4.189 -9.246 1.00 96.25 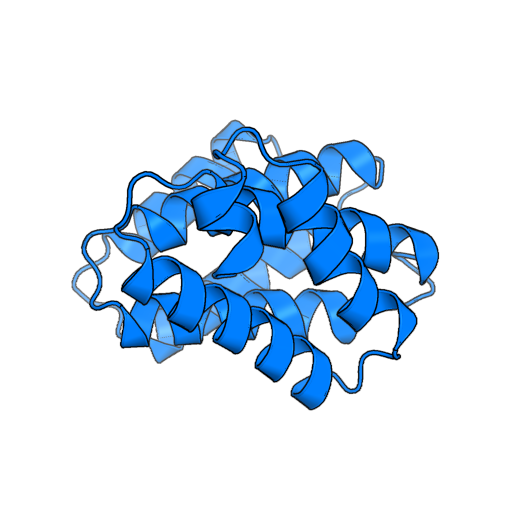80 HIS A O 1
ATOM 593 N N . SER A 1 81 ? 9.985 -3.934 -11.338 1.00 89.25 81 SER A N 1
ATOM 594 C CA . SER A 1 81 ? 11.372 -3.955 -11.832 1.00 89.25 81 SER A CA 1
ATOM 595 C C . SER A 1 81 ? 12.203 -2.778 -11.306 1.00 89.25 81 SER A C 1
ATOM 597 O O . SER A 1 81 ? 11.802 -1.621 -11.460 1.00 89.25 81 SER A O 1
ATOM 599 N N . ASP A 1 82 ? 13.409 -3.055 -10.796 1.00 83.56 82 ASP A N 1
ATOM 600 C CA . ASP A 1 82 ? 14.364 -2.019 -10.361 1.00 83.56 82 ASP A CA 1
ATOM 601 C C . ASP A 1 82 ? 14.864 -1.144 -11.521 1.00 83.56 82 ASP A C 1
ATOM 603 O O . ASP A 1 82 ? 15.309 -0.015 -11.313 1.00 83.56 82 ASP A O 1
ATOM 607 N N . THR A 1 83 ? 14.761 -1.637 -12.759 1.00 82.44 83 THR A N 1
ATOM 608 C CA . THR A 1 83 ? 15.069 -0.851 -13.963 1.00 82.44 83 THR A CA 1
ATOM 609 C C . THR A 1 83 ? 14.032 0.238 -14.233 1.00 82.44 83 THR A C 1
ATOM 611 O O . THR A 1 83 ? 14.342 1.210 -14.917 1.00 82.44 83 THR A O 1
ATOM 614 N N . SER A 1 84 ? 12.808 0.067 -13.725 1.00 84.12 84 SER A N 1
ATOM 615 C CA . SER A 1 84 ? 11.694 1.009 -13.889 1.00 84.12 84 SER A CA 1
ATOM 616 C C . SER A 1 84 ? 11.531 1.891 -12.652 1.00 84.12 84 SER A C 1
ATOM 618 O O . SER A 1 84 ? 11.365 3.107 -12.760 1.00 84.12 84 SER A O 1
ATOM 620 N N . VAL A 1 85 ? 11.607 1.287 -11.465 1.00 91.69 85 VAL A N 1
ATOM 621 C CA . VAL A 1 85 ? 11.507 1.967 -10.173 1.00 91.69 85 VAL A CA 1
ATOM 622 C C . VAL A 1 85 ? 12.642 1.469 -9.292 1.00 91.69 85 VAL A C 1
ATOM 624 O O . VAL A 1 85 ? 12.584 0.362 -8.770 1.00 91.69 85 VAL A O 1
ATOM 627 N N . SER A 1 86 ? 13.676 2.295 -9.130 1.00 94.94 86 SER A N 1
ATOM 628 C CA . SER A 1 86 ? 14.832 1.969 -8.293 1.00 94.94 86 SER A CA 1
ATOM 629 C C . SER A 1 86 ? 14.432 1.667 -6.845 1.00 94.94 86 SER A C 1
ATOM 631 O O . SER A 1 86 ? 13.408 2.148 -6.359 1.00 94.94 86 SER A O 1
ATOM 633 N N . LEU A 1 87 ? 15.282 0.930 -6.127 1.00 94.56 87 LEU A N 1
ATOM 634 C CA . LEU A 1 87 ? 15.046 0.568 -4.728 1.00 94.56 87 LEU A CA 1
ATOM 635 C C . LEU A 1 87 ? 14.714 1.775 -3.814 1.00 94.56 87 LEU A C 1
ATOM 637 O O . LEU A 1 87 ? 13.696 1.698 -3.123 1.00 94.56 87 LEU A O 1
ATOM 641 N N . PRO A 1 88 ? 15.429 2.922 -3.874 1.00 95.38 88 PRO A N 1
ATOM 642 C CA . PRO A 1 88 ? 15.053 4.100 -3.085 1.00 95.38 88 PRO A CA 1
ATOM 643 C C . PRO A 1 88 ? 13.673 4.659 -3.450 1.00 95.38 88 PRO A C 1
ATOM 645 O O . PRO A 1 88 ? 12.924 5.107 -2.586 1.00 95.38 88 PRO A O 1
ATOM 648 N N . ASN A 1 89 ? 13.299 4.602 -4.733 1.00 97.19 89 ASN A N 1
ATOM 649 C CA . ASN A 1 89 ? 11.985 5.053 -5.183 1.00 97.19 89 ASN A CA 1
ATOM 650 C C . ASN A 1 89 ? 10.877 4.086 -4.747 1.00 97.19 89 ASN A C 1
ATOM 652 O O . ASN A 1 89 ? 9.786 4.540 -4.412 1.00 97.19 89 ASN A O 1
ATOM 656 N N . LYS A 1 90 ? 11.140 2.774 -4.700 1.00 97.38 90 LYS A N 1
ATOM 657 C CA . LYS A 1 90 ? 10.210 1.798 -4.114 1.00 97.38 90 LYS A CA 1
ATOM 658 C C . LYS A 1 90 ? 10.003 2.057 -2.629 1.00 97.38 90 LYS A C 1
ATOM 660 O O . LYS A 1 90 ? 8.865 2.030 -2.180 1.00 97.38 90 LYS A O 1
ATOM 665 N N . ALA A 1 91 ? 11.078 2.332 -1.890 1.00 97.19 91 ALA A N 1
ATOM 666 C CA . ALA A 1 91 ? 11.002 2.686 -0.477 1.00 97.19 91 ALA A CA 1
ATOM 667 C C . ALA A 1 91 ? 10.158 3.958 -0.272 1.00 97.19 91 ALA A C 1
ATOM 669 O O . ALA A 1 91 ? 9.223 3.946 0.522 1.00 97.19 91 ALA A O 1
ATOM 670 N N . LEU A 1 92 ? 10.399 5.013 -1.059 1.00 97.88 92 LEU A N 1
ATOM 671 C CA . LEU A 1 92 ? 9.584 6.233 -1.032 1.00 97.88 92 LEU A CA 1
ATOM 672 C C . LEU A 1 92 ? 8.094 5.940 -1.285 1.00 97.88 92 LEU A C 1
ATOM 674 O O . LEU A 1 92 ? 7.235 6.375 -0.525 1.00 97.88 92 LEU A O 1
ATOM 678 N N . ILE A 1 93 ? 7.788 5.165 -2.326 1.00 98.38 93 ILE A N 1
ATOM 679 C CA . ILE A 1 93 ? 6.411 4.799 -2.679 1.00 98.38 93 ILE A CA 1
ATOM 680 C C . ILE A 1 93 ? 5.765 3.920 -1.597 1.00 98.38 93 ILE A C 1
ATOM 682 O O . ILE A 1 93 ? 4.579 4.077 -1.318 1.00 98.38 93 ILE A O 1
ATOM 686 N N . MET A 1 94 ? 6.528 3.025 -0.967 1.00 98.44 94 MET A N 1
ATOM 687 C CA . MET A 1 94 ? 6.054 2.196 0.142 1.00 98.44 94 MET A CA 1
ATOM 688 C C . MET A 1 94 ? 5.692 3.044 1.364 1.00 98.44 94 MET A C 1
ATOM 690 O O . MET A 1 94 ? 4.636 2.839 1.955 1.00 98.44 94 MET A O 1
ATOM 694 N N . ALA A 1 95 ? 6.517 4.040 1.702 1.00 98.62 95 ALA A N 1
ATOM 695 C CA . ALA A 1 95 ? 6.196 4.992 2.764 1.00 98.62 95 ALA A CA 1
ATOM 696 C C . ALA A 1 95 ? 4.896 5.756 2.460 1.00 98.62 95 ALA A C 1
ATOM 698 O O . ALA A 1 95 ? 4.065 5.940 3.346 1.00 98.62 95 ALA A O 1
ATOM 699 N N . SER A 1 96 ? 4.678 6.157 1.202 1.00 98.69 96 SER A N 1
ATOM 700 C CA . SER A 1 96 ? 3.411 6.767 0.775 1.00 98.69 96 SER A CA 1
ATOM 701 C C . SER A 1 96 ? 2.225 5.801 0.887 1.00 98.69 96 SER A C 1
ATOM 703 O O . SER A 1 96 ? 1.153 6.209 1.331 1.00 98.69 96 SER A O 1
ATOM 705 N N . ALA A 1 97 ? 2.404 4.527 0.519 1.00 98.69 97 ALA A N 1
ATOM 706 C CA . ALA A 1 97 ? 1.373 3.498 0.655 1.00 98.69 97 ALA A CA 1
ATOM 707 C C . ALA A 1 97 ? 0.932 3.348 2.118 1.00 98.69 97 ALA A C 1
ATOM 709 O O . ALA A 1 97 ? -0.265 3.411 2.401 1.00 98.69 97 ALA A O 1
ATOM 710 N N . GLU A 1 98 ? 1.892 3.238 3.039 1.00 98.69 98 GLU A N 1
ATOM 711 C CA . GLU A 1 98 ? 1.616 3.150 4.473 1.00 98.69 98 GLU A CA 1
ATOM 712 C C . GLU A 1 98 ? 0.957 4.421 5.007 1.00 98.69 98 GLU A C 1
ATOM 714 O O . GLU A 1 98 ? -0.064 4.354 5.686 1.00 98.69 98 GLU A O 1
ATOM 719 N N . LYS A 1 99 ? 1.465 5.598 4.629 1.00 98.69 99 LYS A N 1
ATOM 720 C CA . LYS A 1 99 ? 0.855 6.874 5.017 1.00 98.69 99 LYS A CA 1
ATOM 721 C C . LYS A 1 99 ? -0.634 6.934 4.654 1.00 98.69 99 LYS A C 1
ATOM 723 O O . LYS A 1 99 ? -1.432 7.470 5.418 1.00 98.69 99 LYS A O 1
ATOM 728 N N . GLY A 1 100 ? -1.023 6.360 3.515 1.00 98.56 100 GLY A N 1
ATOM 729 C CA . GLY A 1 100 ? -2.421 6.284 3.093 1.00 98.56 100 GLY A CA 1
ATOM 730 C C . GLY A 1 100 ? -3.294 5.445 4.027 1.00 98.56 100 GLY A C 1
ATOM 731 O O . GLY A 1 100 ? -4.427 5.844 4.304 1.00 98.56 100 GLY A O 1
ATOM 732 N N . ILE A 1 101 ? -2.758 4.335 4.546 1.00 98.56 101 ILE A N 1
ATOM 733 C CA . ILE A 1 101 ? -3.413 3.472 5.542 1.00 98.56 101 ILE A CA 1
ATOM 734 C C . ILE A 1 101 ? -3.513 4.215 6.872 1.00 98.56 101 ILE A C 1
ATOM 736 O O . ILE A 1 101 ? -4.612 4.369 7.408 1.00 98.56 101 ILE A O 1
ATOM 740 N N . ALA A 1 102 ? -2.384 4.728 7.361 1.00 98.25 102 ALA A N 1
ATOM 741 C CA . ALA A 1 102 ? -2.271 5.442 8.626 1.00 98.25 102 ALA A CA 1
ATOM 742 C C . ALA A 1 102 ? -3.272 6.610 8.715 1.00 98.25 102 ALA A C 1
ATOM 744 O O . ALA A 1 102 ? -4.035 6.706 9.677 1.00 98.25 102 ALA A O 1
ATOM 745 N N . GLU A 1 103 ? -3.343 7.447 7.674 1.00 98.12 103 GLU A N 1
ATOM 746 C CA . GLU A 1 103 ? -4.236 8.616 7.598 1.00 98.12 103 GLU A CA 1
ATOM 747 C C . GLU A 1 103 ? -5.680 8.284 7.176 1.00 98.12 103 GLU A C 1
ATOM 749 O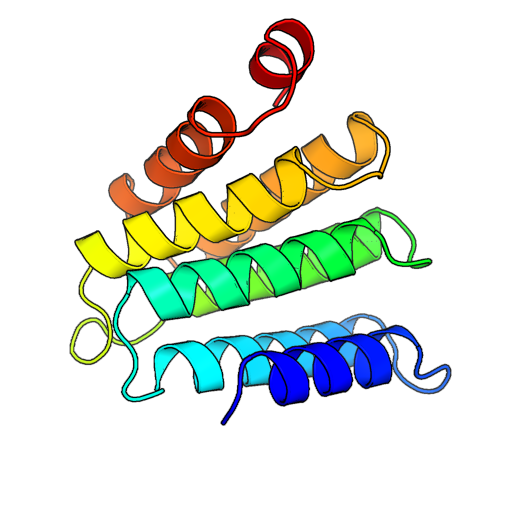 O . GLU A 1 103 ? -6.502 9.187 6.984 1.00 98.12 103 GLU A O 1
ATOM 754 N N . SER A 1 104 ? -6.012 7.006 6.980 1.00 97.25 104 SER A N 1
ATOM 755 C CA . SER A 1 104 ? -7.376 6.608 6.634 1.00 97.25 104 SER A CA 1
ATOM 756 C C . SER A 1 104 ? -8.345 6.822 7.799 1.00 97.25 104 SER A C 1
ATOM 758 O O . SER A 1 104 ? -7.971 6.878 8.969 1.00 97.25 104 SER A O 1
ATOM 760 N N . LYS A 1 105 ? -9.634 6.953 7.469 1.00 92.81 105 LYS A N 1
ATOM 761 C CA . LYS A 1 105 ? -10.698 7.207 8.456 1.00 92.81 105 LYS A CA 1
ATOM 762 C C . LYS A 1 105 ? -11.183 5.949 9.181 1.00 92.81 105 LYS A C 1
ATOM 764 O O . LYS A 1 105 ? -12.119 6.047 9.974 1.00 92.81 105 LYS A O 1
ATOM 769 N N . THR A 1 106 ? -10.622 4.784 8.865 1.00 94.44 106 THR A N 1
ATOM 770 C CA . THR A 1 106 ? -10.995 3.536 9.533 1.00 94.44 106 THR A CA 1
ATOM 771 C C . THR A 1 106 ? -10.427 3.486 10.953 1.00 94.44 106 THR A C 1
ATOM 773 O O . THR A 1 106 ? -9.624 4.330 11.359 1.00 94.44 106 THR A O 1
ATOM 776 N N . ASN A 1 107 ? -10.895 2.533 11.752 1.00 96.12 107 ASN A N 1
ATOM 777 C CA . ASN A 1 107 ? -10.451 2.408 13.134 1.00 96.12 107 ASN A CA 1
ATOM 778 C C . ASN A 1 107 ? -8.984 1.928 13.209 1.00 96.12 107 ASN A C 1
ATOM 780 O O . ASN A 1 107 ? -8.388 1.492 12.226 1.00 96.12 107 ASN A O 1
ATOM 784 N N . LEU A 1 108 ? -8.366 2.074 14.383 1.00 96.75 108 LEU A N 1
ATOM 785 C CA . LEU A 1 108 ? -6.964 1.703 14.589 1.00 96.75 108 LEU A CA 1
ATOM 786 C C . LEU A 1 108 ? -6.693 0.194 14.387 1.00 96.75 108 LEU A C 1
ATOM 788 O O . LEU A 1 108 ? -5.782 -0.105 13.622 1.00 96.75 108 LEU A O 1
ATOM 792 N N . PRO A 1 109 ? -7.489 -0.746 14.941 1.00 97.56 109 PRO A N 1
ATOM 793 C CA . PRO A 1 109 ? -7.288 -2.179 14.689 1.00 97.56 109 PRO A CA 1
ATOM 794 C C . PRO A 1 109 ? -7.292 -2.578 13.206 1.00 97.56 109 PRO A C 1
ATOM 796 O O . PRO A 1 109 ? -6.500 -3.419 12.781 1.00 97.56 109 PRO A O 1
ATOM 799 N N . ASP A 1 110 ? -8.158 -1.962 12.401 1.00 98.25 110 ASP A N 1
ATOM 800 C CA . ASP A 1 110 ? -8.228 -2.243 10.967 1.00 98.25 110 ASP A CA 1
ATOM 801 C C . ASP A 1 110 ? -6.998 -1.675 10.239 1.00 98.25 110 ASP A C 1
ATOM 803 O O . ASP A 1 110 ? -6.450 -2.331 9.349 1.00 98.25 110 ASP A O 1
ATOM 807 N N . ARG A 1 111 ? -6.509 -0.492 10.652 1.00 98.25 111 ARG A N 1
ATOM 808 C CA . ARG A 1 111 ? -5.238 0.071 10.157 1.00 98.25 111 ARG A CA 1
ATOM 809 C C . ARG A 1 111 ? -4.056 -0.828 10.503 1.00 98.25 111 ARG A C 1
ATOM 811 O O . ARG A 1 111 ? -3.316 -1.168 9.592 1.00 98.25 111 ARG A O 1
ATOM 818 N N . GLU A 1 112 ? -3.935 -1.293 11.747 1.00 98.19 112 GLU A N 1
ATOM 819 C CA . GLU A 1 112 ? -2.887 -2.242 12.164 1.00 98.19 112 GLU A CA 1
ATOM 820 C C . GLU A 1 112 ? -2.900 -3.512 11.298 1.00 98.19 112 GLU A C 1
ATOM 822 O O . GLU A 1 112 ? -1.855 -3.981 10.833 1.00 98.19 112 GLU A O 1
ATOM 827 N N . LEU A 1 113 ? -4.092 -4.060 11.032 1.00 98.38 113 LEU A N 1
ATOM 828 C CA . LEU A 1 113 ? -4.240 -5.245 10.190 1.00 98.38 113 LEU A CA 1
ATOM 829 C C . LEU A 1 113 ? -3.790 -4.980 8.745 1.00 98.38 113 LEU A C 1
ATOM 831 O O . LEU A 1 113 ? -3.144 -5.836 8.136 1.00 98.38 113 LEU A O 1
ATOM 835 N N . MET A 1 114 ? -4.100 -3.806 8.195 1.00 98.56 114 MET A N 1
ATOM 836 C CA . MET A 1 114 ? -3.670 -3.404 6.856 1.00 98.56 114 MET A CA 1
ATOM 837 C C . MET A 1 114 ? -2.177 -3.096 6.770 1.00 98.56 114 MET A C 1
ATOM 839 O O . MET A 1 114 ? -1.544 -3.556 5.824 1.00 98.56 114 MET A O 1
ATOM 843 N N . THR A 1 115 ? -1.601 -2.391 7.744 1.00 98.38 115 THR A N 1
ATOM 844 C CA . THR A 1 115 ? -0.152 -2.149 7.851 1.00 98.38 115 THR A CA 1
ATOM 845 C C . THR A 1 115 ? 0.596 -3.480 7.908 1.00 98.38 115 THR A C 1
ATOM 847 O O . THR A 1 115 ? 1.552 -3.702 7.161 1.00 98.38 115 THR A O 1
ATOM 850 N N . LYS A 1 116 ? 0.095 -4.443 8.696 1.00 98.19 116 LYS A N 1
ATOM 851 C CA . LYS A 1 116 ? 0.611 -5.817 8.686 1.00 98.19 116 LYS A CA 1
ATOM 852 C C . LYS A 1 116 ? 0.473 -6.471 7.309 1.00 98.19 116 LYS A C 1
ATOM 854 O O . LYS A 1 116 ? 1.434 -7.065 6.831 1.00 98.19 116 LYS A O 1
ATOM 859 N N . GLY A 1 117 ? -0.686 -6.344 6.663 1.00 98.38 117 GLY A N 1
ATOM 860 C CA . GLY A 1 117 ? -0.900 -6.829 5.299 1.00 98.38 117 GLY A CA 1
ATOM 861 C C . GLY A 1 117 ? 0.128 -6.260 4.319 1.00 98.38 117 GLY A C 1
ATOM 862 O O . GLY A 1 117 ? 0.740 -7.019 3.570 1.00 98.38 117 GLY A O 1
ATOM 863 N N . LEU A 1 118 ? 0.386 -4.950 4.370 1.00 98.56 118 LEU A N 1
ATOM 864 C CA . LEU A 1 118 ? 1.383 -4.275 3.540 1.00 98.56 118 LEU A CA 1
ATOM 865 C C . LEU A 1 118 ? 2.773 -4.890 3.744 1.00 98.56 118 LEU A C 1
ATOM 867 O O . LEU A 1 118 ? 3.434 -5.247 2.768 1.00 98.56 118 LEU A O 1
ATOM 871 N N . VAL A 1 119 ? 3.184 -5.070 5.003 1.00 98.19 119 VAL A N 1
ATOM 872 C CA . VAL A 1 119 ? 4.459 -5.697 5.381 1.00 98.19 119 VAL A CA 1
ATOM 873 C C . VAL A 1 119 ? 4.550 -7.148 4.899 1.00 98.19 119 VAL A C 1
ATOM 875 O O . VAL A 1 119 ? 5.565 -7.531 4.311 1.00 98.19 119 VAL A O 1
ATOM 878 N N . ASP A 1 120 ? 3.497 -7.944 5.082 1.00 98.38 120 ASP A N 1
ATOM 879 C CA . ASP A 1 120 ? 3.431 -9.326 4.593 1.00 98.38 120 ASP A CA 1
ATOM 880 C C . ASP A 1 120 ? 3.592 -9.377 3.063 1.00 98.38 120 ASP A C 1
ATOM 882 O O . ASP A 1 120 ? 4.299 -10.238 2.535 1.00 98.38 120 ASP A O 1
ATOM 886 N N . GLY A 1 121 ? 3.011 -8.410 2.348 1.00 98.19 121 GLY A N 1
ATOM 887 C CA . GLY A 1 121 ? 3.161 -8.257 0.901 1.00 98.19 121 GLY A CA 1
ATOM 888 C C . GLY A 1 121 ? 4.604 -7.984 0.487 1.00 98.19 121 GLY A C 1
ATOM 889 O O . GLY A 1 121 ? 5.114 -8.613 -0.440 1.00 98.19 121 GLY A O 1
ATOM 890 N N . ILE A 1 122 ? 5.307 -7.105 1.213 1.00 97.50 122 ILE A N 1
ATOM 891 C CA . ILE A 1 122 ? 6.742 -6.859 0.994 1.00 97.50 122 ILE A CA 1
ATOM 892 C C . ILE A 1 122 ? 7.527 -8.167 1.123 1.00 97.50 122 ILE A C 1
ATOM 894 O O . ILE A 1 122 ? 8.382 -8.449 0.282 1.00 97.50 122 ILE A O 1
ATOM 898 N N . TYR A 1 123 ? 7.239 -8.975 2.147 1.00 96.50 123 TYR A N 1
ATOM 899 C CA . TYR A 1 123 ? 7.930 -10.245 2.361 1.00 96.50 123 TYR A CA 1
ATOM 900 C C . TYR A 1 123 ? 7.648 -11.273 1.261 1.00 96.50 123 TYR A C 1
ATOM 902 O O . TYR A 1 123 ? 8.590 -11.916 0.790 1.00 96.50 123 TYR A O 1
ATOM 910 N N . GLU A 1 124 ? 6.401 -11.406 0.803 1.00 95.00 124 GLU A N 1
ATOM 911 C CA . GLU A 1 124 ? 6.059 -12.288 -0.326 1.00 95.00 124 GLU A CA 1
ATOM 912 C C . GLU A 1 124 ? 6.733 -11.843 -1.623 1.00 95.00 124 GLU A C 1
ATOM 914 O O . GLU A 1 124 ? 7.315 -12.663 -2.340 1.00 95.00 124 GLU A O 1
ATOM 919 N N . GLY A 1 125 ? 6.789 -10.529 -1.847 1.00 92.56 125 GLY A N 1
ATOM 920 C CA . GLY A 1 125 ? 7.527 -9.926 -2.948 1.00 92.56 125 GLY A CA 1
ATOM 921 C C . GLY A 1 125 ? 9.050 -9.980 -2.801 1.00 92.56 125 GLY A C 1
ATOM 922 O O . GLY A 1 125 ? 9.766 -9.467 -3.663 1.00 92.56 125 GLY A O 1
ATOM 923 N N . LYS A 1 126 ? 9.563 -10.592 -1.722 1.00 92.56 126 LYS A N 1
ATOM 924 C CA . LYS A 1 126 ? 10.991 -10.668 -1.370 1.00 92.56 126 LYS A CA 1
ATOM 925 C C . LYS A 1 126 ? 11.662 -9.292 -1.326 1.00 92.56 126 LYS A C 1
ATOM 927 O O . LYS A 1 126 ? 12.843 -9.157 -1.654 1.00 92.56 126 LYS A O 1
ATOM 932 N N . GLY A 1 127 ? 10.906 -8.275 -0.920 1.00 87.06 127 GLY A N 1
ATOM 933 C CA . GLY A 1 127 ? 11.404 -6.929 -0.698 1.00 87.06 127 GLY A CA 1
ATOM 934 C C . GLY A 1 127 ? 12.485 -6.915 0.381 1.00 87.06 127 GLY A C 1
ATOM 935 O O . GLY A 1 127 ? 12.422 -7.635 1.377 1.00 87.06 127 GLY A O 1
ATOM 936 N N . GLY A 1 128 ? 13.517 -6.105 0.157 1.00 87.94 128 GLY A N 1
ATOM 937 C CA . GLY A 1 128 ? 14.625 -5.981 1.095 1.00 87.94 128 GLY A CA 1
ATOM 938 C C . GLY A 1 128 ? 14.255 -5.190 2.359 1.00 87.94 128 GLY A C 1
ATOM 939 O O . GLY A 1 128 ? 13.257 -4.466 2.370 1.00 87.94 128 GLY A O 1
ATOM 940 N N . PRO A 1 129 ? 15.112 -5.226 3.399 1.00 91.38 129 PRO A N 1
ATOM 941 C CA . PRO A 1 129 ? 14.895 -4.498 4.653 1.00 91.38 129 PRO A CA 1
ATOM 942 C C . PRO A 1 129 ? 14.678 -2.988 4.490 1.00 91.38 129 PRO A C 1
ATOM 944 O O . PRO A 1 129 ? 14.058 -2.366 5.345 1.00 91.38 129 PRO A O 1
ATOM 947 N N . GLU A 1 130 ? 15.204 -2.387 3.422 1.00 92.75 130 GLU A N 1
ATOM 948 C CA . GLU A 1 130 ? 15.003 -0.969 3.104 1.00 92.75 130 GLU A CA 1
ATOM 949 C C . GLU A 1 130 ? 13.529 -0.647 2.830 1.00 92.75 130 GLU A C 1
ATOM 951 O O . GLU A 1 130 ? 13.004 0.319 3.378 1.00 92.75 130 GLU A O 1
ATOM 956 N N . ILE A 1 131 ? 12.842 -1.494 2.057 1.00 92.50 131 ILE A N 1
ATOM 957 C CA . ILE A 1 131 ? 11.423 -1.315 1.728 1.00 92.50 131 ILE A CA 1
ATOM 958 C C . ILE A 1 131 ? 10.567 -1.544 2.978 1.00 92.50 131 ILE A C 1
ATOM 960 O O . ILE A 1 131 ? 9.663 -0.760 3.247 1.00 92.50 131 ILE A O 1
ATOM 964 N N . THR A 1 132 ? 10.885 -2.559 3.789 1.00 93.25 132 THR A N 1
ATOM 965 C CA . THR A 1 132 ? 10.174 -2.810 5.054 1.00 93.25 132 THR A CA 1
ATOM 966 C C . THR A 1 132 ? 10.318 -1.641 6.030 1.00 93.25 132 THR A C 1
ATOM 968 O O . THR A 1 132 ? 9.335 -1.222 6.627 1.00 93.25 132 THR A O 1
ATOM 971 N N . LYS A 1 133 ? 11.518 -1.061 6.171 1.00 95.06 133 LYS A N 1
ATOM 972 C CA . LYS A 1 133 ? 11.746 0.105 7.048 1.00 95.06 133 LYS A CA 1
ATOM 973 C C . LYS A 1 133 ? 10.992 1.353 6.597 1.00 95.06 133 LYS A C 1
ATOM 975 O O . LYS A 1 133 ? 10.654 2.190 7.429 1.00 95.06 133 LYS A O 1
ATOM 980 N N . ALA A 1 134 ? 10.730 1.484 5.299 1.00 96.50 134 ALA A N 1
ATOM 981 C CA . ALA A 1 134 ? 9.978 2.613 4.775 1.00 96.50 134 ALA A CA 1
ATOM 982 C C . ALA A 1 134 ? 8.518 2.639 5.256 1.00 96.50 134 ALA A C 1
ATOM 984 O O . ALA A 1 134 ? 7.936 3.719 5.303 1.00 96.50 134 ALA A O 1
ATOM 985 N N . VAL A 1 135 ? 7.952 1.497 5.673 1.00 97.25 135 VAL A N 1
ATOM 986 C CA . VAL A 1 135 ? 6.625 1.441 6.310 1.00 97.25 135 VAL A CA 1
ATOM 987 C C . VAL A 1 135 ? 6.617 2.316 7.567 1.00 97.25 135 VAL A C 1
ATOM 989 O O . VAL A 1 135 ? 5.842 3.263 7.643 1.00 97.25 135 VAL A O 1
ATOM 992 N N . SER A 1 136 ? 7.572 2.126 8.484 1.00 95.88 136 SER A N 1
ATOM 993 C CA . SER A 1 136 ? 7.701 2.981 9.676 1.00 95.88 136 SER A CA 1
ATOM 994 C C . SER A 1 136 ? 7.861 4.461 9.319 1.00 95.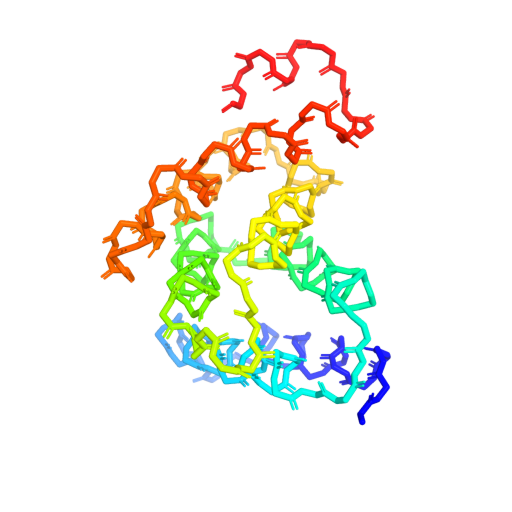88 136 SER A C 1
ATOM 996 O O . SER A 1 136 ? 7.229 5.318 9.923 1.00 95.88 136 SER A O 1
ATOM 998 N N . SER A 1 137 ? 8.622 4.777 8.264 1.00 96.12 137 SER A N 1
ATOM 999 C CA . SER A 1 137 ? 8.731 6.161 7.782 1.00 96.12 137 SER A CA 1
ATOM 1000 C C . SER A 1 137 ? 7.403 6.730 7.264 1.00 96.12 137 SER A C 1
ATOM 1002 O O . SER A 1 137 ? 7.184 7.937 7.361 1.00 96.12 137 SER A O 1
ATOM 1004 N N . GLY A 1 138 ? 6.517 5.901 6.708 1.00 97.00 138 GLY A N 1
ATOM 1005 C CA . GLY A 1 138 ? 5.162 6.299 6.324 1.00 97.00 138 GLY A CA 1
ATOM 1006 C C . GLY A 1 138 ? 4.303 6.684 7.529 1.00 97.00 138 GLY A C 1
ATOM 1007 O O . GLY A 1 138 ? 3.645 7.726 7.497 1.00 97.00 138 GLY A O 1
ATOM 1008 N N . ILE A 1 139 ? 4.386 5.899 8.608 1.00 97.56 139 ILE A N 1
ATOM 1009 C CA . ILE A 1 139 ? 3.713 6.161 9.892 1.00 97.56 139 ILE A CA 1
ATOM 1010 C C . ILE A 1 139 ? 4.258 7.448 10.523 1.00 97.56 139 ILE A C 1
ATOM 1012 O O . ILE A 1 139 ? 3.485 8.356 10.842 1.00 97.56 139 ILE A O 1
ATOM 1016 N N . ASP A 1 140 ? 5.584 7.587 10.616 1.00 97.25 140 ASP A N 1
ATOM 1017 C CA . ASP A 1 140 ? 6.249 8.756 11.206 1.00 97.25 140 ASP A CA 1
ATOM 1018 C C . ASP A 1 140 ? 5.833 10.063 10.513 1.00 97.25 140 ASP A C 1
ATOM 1020 O O . ASP A 1 140 ? 5.551 11.067 11.176 1.00 97.25 140 ASP A O 1
ATOM 1024 N N . ASN A 1 141 ? 5.738 10.034 9.178 1.00 95.75 141 ASN A N 1
ATOM 1025 C CA . ASN A 1 141 ? 5.389 11.183 8.336 1.00 95.75 141 ASN A CA 1
ATOM 1026 C C . ASN A 1 141 ? 3.879 11.350 8.084 1.00 95.75 141 ASN A C 1
ATOM 1028 O O . ASN A 1 141 ? 3.478 12.168 7.240 1.00 95.75 141 ASN A O 1
ATOM 1032 N N . SER A 1 142 ? 3.040 10.577 8.775 1.00 96.44 142 SER A N 1
ATOM 1033 C CA . SER A 1 142 ? 1.588 10.737 8.753 1.00 96.44 142 SER A CA 1
ATOM 1034 C C . SER A 1 142 ? 1.119 11.840 9.711 1.00 96.44 142 SER A C 1
ATOM 1036 O O . SER A 1 142 ? 1.821 12.238 10.649 1.00 96.44 142 SER A O 1
ATOM 1038 N N . ASN A 1 143 ? -0.097 12.327 9.470 1.00 96.12 143 ASN A N 1
ATOM 1039 C CA . ASN A 1 143 ? -0.758 13.359 10.270 1.00 96.12 143 ASN A CA 1
ATOM 1040 C C . ASN A 1 143 ? -1.544 12.811 11.482 1.00 96.12 143 ASN A C 1
ATOM 1042 O O . ASN A 1 143 ? -2.316 13.558 12.086 1.00 96.12 143 ASN A O 1
ATOM 1046 N N . ILE A 1 144 ? -1.396 11.525 11.821 1.00 96.19 144 ILE A N 1
ATOM 1047 C CA . ILE A 1 144 ? -2.059 10.923 12.990 1.00 96.19 144 ILE A CA 1
ATOM 1048 C C . ILE A 1 144 ? -1.349 11.314 14.292 1.00 96.19 144 ILE A C 1
ATOM 1050 O O . ILE A 1 144 ? -0.232 11.839 14.270 1.00 96.19 144 ILE A O 1
ATOM 1054 N N . ASN A 1 145 ? -1.998 11.076 15.432 1.00 96.19 145 ASN A N 1
ATOM 1055 C CA . ASN A 1 145 ? -1.419 11.426 16.730 1.00 96.19 145 ASN A CA 1
ATOM 1056 C C . ASN A 1 145 ? -0.351 10.416 17.192 1.00 96.19 145 ASN A C 1
ATOM 1058 O O . ASN A 1 145 ? -0.327 9.279 16.730 1.00 96.19 145 ASN A O 1
ATOM 1062 N N . ASP A 1 146 ? 0.506 10.818 18.134 1.00 96.12 146 ASP A N 1
ATOM 1063 C CA . ASP A 1 146 ? 1.642 9.998 18.582 1.00 96.12 146 ASP A CA 1
ATOM 1064 C C . ASP A 1 146 ? 1.219 8.648 19.178 1.00 96.12 146 ASP A C 1
ATOM 1066 O O . ASP A 1 146 ? 1.878 7.645 18.938 1.00 96.12 146 ASP A O 1
ATOM 1070 N N . SER A 1 147 ? 0.090 8.582 19.890 1.00 94.75 147 SER A N 1
ATOM 1071 C CA . SER A 1 147 ? -0.405 7.313 20.440 1.00 94.75 147 SER A CA 1
ATOM 1072 C C . SER A 1 147 ? -0.858 6.339 19.352 1.00 94.75 147 SER A C 1
ATOM 1074 O O . SER A 1 147 ? -0.704 5.134 19.512 1.00 94.75 147 SER A O 1
ATOM 1076 N N . GLU A 1 148 ? -1.408 6.839 18.243 1.00 95.12 148 GLU A N 1
ATOM 1077 C CA . GLU A 1 148 ? -1.716 6.004 17.077 1.00 95.12 148 GLU A CA 1
ATOM 1078 C C . GLU A 1 148 ? -0.441 5.575 16.342 1.00 95.12 148 GLU A C 1
ATOM 1080 O O . GLU A 1 148 ? -0.373 4.440 15.884 1.00 95.12 148 GLU A O 1
ATOM 1085 N N . LYS A 1 149 ? 0.582 6.441 16.269 1.00 96.38 149 LYS A N 1
ATOM 1086 C CA . LYS A 1 149 ? 1.891 6.086 15.692 1.00 96.38 149 LYS A CA 1
ATOM 1087 C C . LYS A 1 149 ? 2.622 5.018 16.497 1.00 96.38 149 LYS A C 1
ATOM 1089 O O . LYS A 1 149 ? 3.298 4.199 15.906 1.00 96.38 149 LYS A O 1
ATOM 1094 N N . GLU A 1 150 ? 2.516 5.043 17.824 1.00 93.44 150 GLU A N 1
ATOM 1095 C CA . GLU A 1 150 ? 3.120 4.019 18.687 1.00 93.44 150 GLU A CA 1
ATOM 1096 C C . GLU A 1 150 ? 2.427 2.655 18.566 1.00 93.44 150 GLU A C 1
ATOM 1098 O O . GLU A 1 150 ? 3.041 1.631 18.866 1.00 93.44 150 GLU A O 1
ATOM 1103 N N . ALA A 1 151 ? 1.149 2.644 18.181 1.00 91.94 151 ALA A N 1
ATOM 1104 C CA . ALA A 1 151 ? 0.374 1.420 18.015 1.00 91.94 151 ALA A CA 1
ATOM 1105 C C . ALA A 1 151 ? 0.612 0.739 16.657 1.00 91.94 151 ALA A C 1
ATOM 1107 O O . ALA A 1 151 ? 0.623 -0.492 16.601 1.00 91.94 151 ALA A O 1
ATOM 1108 N N . LEU A 1 152 ? 0.792 1.532 15.593 1.00 91.25 152 LEU A N 1
ATOM 1109 C CA . LEU A 1 152 ? 1.112 1.064 14.237 1.00 91.25 152 LEU A CA 1
ATOM 1110 C C . LEU A 1 152 ? 2.591 0.668 14.099 1.00 91.25 152 LEU A C 1
ATOM 1112 O O . LEU A 1 152 ? 2.850 -0.373 13.451 1.00 91.25 152 LEU A O 1
#

Radius of gyration: 13.76 Å; chains: 1; bounding box: 36×26×37 Å

Secondary structure (DSSP, 8-state):
--HHHHHHHHHHHHH-TT--HHHHHHHHHHHHHHHHTSSS-HHHHHHHHHHHHHHHHTSSS-HHHHHHHHHHHHHHHHHS-TTTS-HHHHHHHHHHHHHHHHTSSS-HHHHHHHHHHHHHHHHHTT--HHHHHHHHHHHHTSSS-HHHHHH-

Sequence (152 aa):
QTKKDTIKKVNDILFDPLSNTELKTTNIQAITSNVLDGPATAEVKGDIIQEITNIVAGSSLEAQDQAAIVKGVGETIATHSDTSVSLPNKALIMASAEKGIAESKTNLPDRELMTKGLVDGIYEGKGGPEITKAVSSGIDNSNINDSEKEAL

pLDDT: mean 95.39, std 4.64, range [58.91, 98.75]

Foldseek 3Di:
DDLVVLLVQLVCLLPPPVDDLVRSLVSLLVSLLVLLQDPDDLVVSLQSLLQSLLDLLQGPDDLLSSLQSLLSSLLSLQQHDCVRANLVSSLSSLLSNLLSLLQHPHDLVSSVSNLVSSLNSNVVSVHDPSSNVSNLVSLVPHPDDPVSSVSD

Organism: NCBI:txid270922